Protein AF-A0A0F9A855-F1 (afdb_monomer)

pLDDT: mean 80.6, std 11.26, range [55.22, 93.5]

Organism: NCBI:txid412755

Foldseek 3Di:
DDWDWDWDWDWDDDDFKIWIWIKIWTPDDPDPDDDDGDIDIDIDMGGHD

Mean predicted aligned error: 7.31 Å

Secondary structure (DSSP, 8-state):
-EEEEE--EEEEEETTEEEEEEEEEEEEEE-SS------EEEEEEEE--

Structure (mmCIF, N/CA/C/O backbone):
data_AF-A0A0F9A855-F1
#
_entry.id   AF-A0A0F9A855-F1
#
loop_
_atom_site.group_PDB
_atom_site.id
_atom_site.type_symbol
_atom_site.label_atom_id
_atom_site.label_alt_id
_atom_site.label_comp_id
_atom_site.label_asym_id
_atom_site.label_entity_id
_atom_site.label_seq_id
_atom_site.pdbx_PDB_ins_code
_atom_site.Cartn_x
_atom_site.Cartn_y
_atom_site.Cartn_z
_atom_site.occupancy
_atom_site.B_iso_or_equiv
_atom_site.auth_seq_id
_atom_site.auth_comp_id
_atom_site.auth_asym_id
_atom_site.auth_atom_id
_atom_site.pdbx_PDB_model_num
ATOM 1 N N . GLY A 1 1 ? -15.579 -8.696 12.657 1.00 61.34 1 GLY A N 1
ATOM 2 C CA . GLY A 1 1 ? -16.081 -7.319 12.730 1.00 61.34 1 GLY A CA 1
ATOM 3 C C . GLY A 1 1 ? -15.716 -6.619 11.458 1.00 61.34 1 GLY A C 1
ATOM 4 O O . GLY A 1 1 ? -14.856 -7.095 10.722 1.00 61.34 1 GLY A O 1
ATOM 5 N N . GLU A 1 2 ? -16.459 -5.570 11.177 1.00 70.50 2 GLU A N 1
AT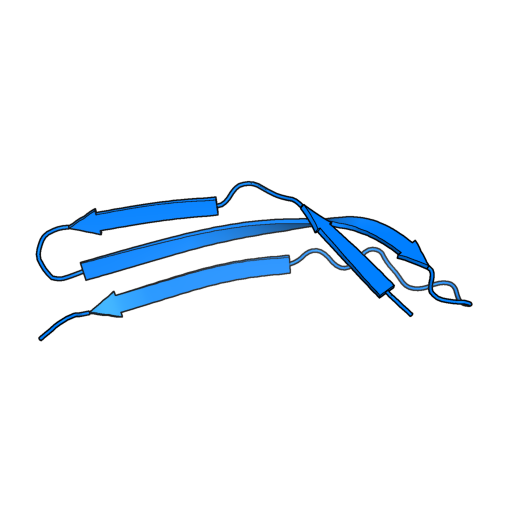OM 6 C CA . GLU A 1 2 ? -16.413 -4.853 9.918 1.00 70.50 2 GLU A CA 1
ATOM 7 C C . GLU A 1 2 ? -15.624 -3.558 10.124 1.00 70.50 2 GLU A C 1
ATOM 9 O O . GLU A 1 2 ? -15.783 -2.857 11.125 1.00 70.50 2 GLU A O 1
ATOM 14 N N . GLU A 1 3 ? -14.713 -3.286 9.195 1.00 75.38 3 GLU A N 1
ATOM 15 C CA . GLU A 1 3 ? -13.853 -2.111 9.223 1.00 75.38 3 GLU A CA 1
ATOM 16 C C . GLU A 1 3 ? -14.020 -1.347 7.920 1.00 75.38 3 GLU A C 1
ATOM 18 O O . GLU A 1 3 ?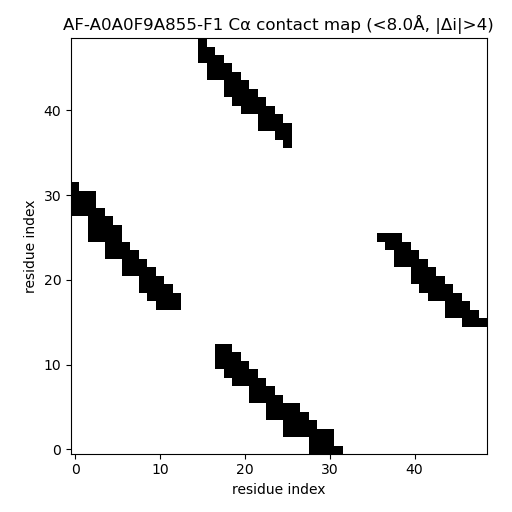 -13.804 -1.884 6.830 1.00 75.38 3 GLU A O 1
ATOM 23 N N . ILE A 1 4 ? -14.391 -0.077 8.040 1.00 79.81 4 ILE A N 1
ATOM 24 C CA . ILE A 1 4 ? -14.546 0.815 6.900 1.00 79.81 4 ILE A CA 1
ATOM 25 C C . ILE A 1 4 ? -13.284 1.660 6.797 1.00 79.81 4 ILE A C 1
ATOM 27 O O . ILE A 1 4 ? -12.984 2.488 7.666 1.00 79.81 4 ILE A O 1
ATOM 31 N N . PHE A 1 5 ? -12.569 1.463 5.694 1.00 82.88 5 PHE A N 1
ATOM 32 C CA . PHE A 1 5 ? -11.393 2.238 5.335 1.00 82.88 5 PHE A CA 1
ATOM 33 C C . PHE A 1 5 ? -11.744 3.242 4.246 1.00 82.88 5 PHE A C 1
ATOM 35 O O . PHE A 1 5 ? -12.320 2.878 3.221 1.00 82.88 5 PHE A O 1
ATOM 42 N N . ILE A 1 6 ? -11.350 4.497 4.439 1.00 83.44 6 ILE A N 1
ATOM 43 C CA . ILE A 1 6 ? -11.445 5.525 3.403 1.00 83.44 6 ILE A CA 1
ATOM 44 C C . ILE A 1 6 ? -10.083 6.166 3.204 1.00 83.44 6 ILE A C 1
ATOM 46 O O . ILE A 1 6 ? -9.310 6.337 4.147 1.00 83.44 6 ILE A O 1
ATOM 50 N N . GLY A 1 7 ? -9.798 6.588 1.985 1.00 88.44 7 GLY A N 1
ATOM 51 C CA . GLY A 1 7 ? -8.664 7.458 1.750 1.00 88.44 7 GLY A CA 1
ATOM 52 C C . GLY A 1 7 ? -8.379 7.670 0.272 1.00 88.44 7 GLY A C 1
ATOM 53 O O . GLY A 1 7 ? -8.949 6.983 -0.582 1.00 88.44 7 GLY A O 1
ATOM 54 N N . PRO A 1 8 ? -7.554 8.680 -0.039 1.00 91.81 8 PRO A N 1
ATOM 55 C CA . PRO A 1 8 ? -7.249 9.034 -1.410 1.00 91.81 8 PRO A CA 1
ATOM 56 C C . PRO A 1 8 ? -6.435 7.932 -2.091 1.00 91.81 8 PRO A C 1
ATOM 58 O O . PRO A 1 8 ? -5.498 7.363 -1.525 1.00 91.81 8 PRO A O 1
ATOM 61 N N . THR A 1 9 ? -6.785 7.682 -3.349 1.00 89.88 9 THR A N 1
ATOM 62 C CA . THR A 1 9 ? -6.028 6.835 -4.269 1.00 89.88 9 THR A CA 1
ATOM 63 C C . THR A 1 9 ? -5.560 7.673 -5.450 1.00 89.88 9 THR A C 1
ATOM 65 O O . THR A 1 9 ? -6.290 8.509 -5.977 1.00 89.88 9 THR A O 1
ATOM 68 N N . LEU A 1 10 ? -4.308 7.469 -5.834 1.00 90.38 10 LEU A N 1
ATOM 69 C CA . LEU A 1 10 ? -3.668 8.059 -6.992 1.00 90.38 10 LEU A CA 1
ATOM 70 C C . LEU A 1 10 ? -3.492 6.970 -8.045 1.00 90.38 10 LEU A C 1
ATOM 72 O O . LEU A 1 10 ? -2.878 5.934 -7.797 1.00 90.38 10 LEU A O 1
ATOM 76 N N . LEU A 1 11 ? -4.036 7.219 -9.228 1.00 92.12 11 LEU A N 1
ATOM 77 C CA . LEU A 1 11 ? -3.897 6.347 -10.384 1.00 92.12 11 LEU A CA 1
ATOM 78 C C . LEU A 1 11 ? -3.175 7.133 -11.468 1.00 92.12 11 LEU A C 1
ATOM 80 O O . LEU A 1 11 ? -3.669 8.158 -11.933 1.00 92.12 11 LEU A O 1
ATOM 84 N N . TRP A 1 12 ? -2.002 6.654 -11.857 1.00 89.12 12 TRP A N 1
ATOM 85 C CA . TRP A 1 12 ? -1.211 7.240 -12.924 1.00 89.12 12 TRP A CA 1
ATOM 86 C C . TRP A 1 12 ? -1.024 6.209 -14.021 1.00 89.12 12 TRP A C 1
ATOM 88 O O . TRP A 1 12 ? -0.393 5.180 -13.803 1.00 89.12 12 TRP A O 1
ATOM 98 N N . SER A 1 13 ? -1.545 6.484 -15.210 1.00 91.56 13 SER A N 1
ATOM 99 C CA . SER A 1 13 ? -1.370 5.615 -16.371 1.00 91.56 13 SER A CA 1
ATOM 100 C C . SER A 1 13 ? -0.531 6.320 -17.431 1.00 91.56 13 SER A C 1
ATOM 102 O O . SER A 1 13 ? -0.816 7.458 -17.802 1.00 91.56 13 SER A O 1
ATOM 104 N N . ILE A 1 14 ? 0.518 5.653 -17.910 1.00 88.81 14 ILE A N 1
ATOM 105 C CA . ILE A 1 14 ? 1.389 6.120 -18.984 1.00 88.81 14 ILE A CA 1
ATOM 106 C C . ILE A 1 14 ? 1.690 4.985 -19.965 1.00 88.81 14 ILE A C 1
ATOM 108 O O . ILE A 1 14 ? 2.453 4.075 -19.661 1.00 88.81 14 ILE A O 1
ATOM 112 N N . ARG A 1 15 ? 1.125 5.081 -21.178 1.00 88.31 15 ARG A N 1
ATOM 113 C CA . ARG A 1 15 ? 1.269 4.133 -22.305 1.00 88.31 15 ARG A CA 1
ATOM 114 C C . ARG A 1 15 ? 0.989 2.670 -21.932 1.00 88.31 15 ARG A C 1
ATOM 116 O O . ARG A 1 15 ? -0.110 2.186 -22.157 1.00 88.31 15 ARG A O 1
ATOM 123 N N . ASN A 1 16 ? 1.984 2.008 -21.353 1.00 89.56 16 ASN A N 1
ATOM 124 C CA . ASN A 1 16 ? 2.019 0.589 -21.013 1.00 89.56 16 ASN A CA 1
ATOM 125 C C . ASN A 1 16 ? 2.226 0.363 -19.507 1.00 89.56 16 ASN A C 1
ATOM 127 O O . ASN A 1 16 ? 2.359 -0.768 -19.063 1.00 89.56 16 ASN A O 1
ATOM 131 N N . ILE A 1 17 ? 2.295 1.428 -18.711 1.00 89.44 17 ILE A N 1
ATOM 132 C CA . ILE A 1 17 ? 2.604 1.385 -17.283 1.00 89.44 17 ILE A CA 1
ATOM 133 C C . ILE A 1 17 ? 1.466 2.051 -16.529 1.00 89.44 17 ILE A C 1
ATOM 135 O O . ILE A 1 17 ? 1.105 3.188 -16.818 1.00 89.44 17 ILE A O 1
ATOM 139 N N . MET A 1 18 ? 0.935 1.372 -15.524 1.00 92.19 18 MET A N 1
ATOM 140 C CA . MET A 1 18 ? -0.007 1.932 -14.575 1.00 92.19 18 MET A CA 1
ATOM 141 C C . MET A 1 18 ? 0.579 1.850 -13.174 1.00 92.19 18 MET A C 1
ATOM 143 O O . MET A 1 18 ? 1.001 0.797 -12.714 1.00 92.19 18 MET A O 1
ATOM 147 N N . ILE A 1 19 ? 0.587 2.977 -12.484 1.00 89.88 19 ILE A N 1
ATOM 148 C CA . ILE A 1 19 ? 1.025 3.112 -11.106 1.00 89.88 19 ILE A CA 1
ATOM 149 C C . ILE A 1 19 ? -0.222 3.409 -10.282 1.00 89.88 19 ILE A C 1
ATOM 151 O O . ILE A 1 19 ? -0.938 4.378 -10.541 1.00 89.88 19 ILE A O 1
ATOM 155 N N . LYS A 1 20 ? -0.491 2.564 -9.292 1.00 93.50 20 LYS A N 1
ATOM 156 C CA . LYS A 1 20 ? -1.565 2.734 -8.318 1.00 93.50 20 LYS A CA 1
ATOM 157 C C . LYS A 1 20 ? -0.933 3.005 -6.962 1.00 93.50 20 LYS A C 1
ATOM 159 O O . LYS A 1 20 ? -0.211 2.169 -6.432 1.00 93.50 20 LYS A O 1
ATOM 164 N N . GLY A 1 21 ? -1.193 4.176 -6.407 1.00 92.75 21 GLY A N 1
ATOM 165 C CA . GLY A 1 21 ? -0.818 4.552 -5.050 1.00 92.75 21 GLY A CA 1
ATOM 166 C C . GLY A 1 21 ? -2.068 4.831 -4.229 1.00 92.75 21 GLY A C 1
ATOM 167 O O . GLY A 1 21 ? -3.072 5.290 -4.761 1.00 92.75 21 GLY A O 1
ATOM 168 N N . GLY A 1 22 ? -2.043 4.584 -2.929 1.00 90.62 22 GLY A N 1
ATOM 169 C CA . GLY A 1 22 ? -3.169 4.915 -2.068 1.00 90.62 22 GLY A CA 1
ATOM 170 C C . GLY A 1 22 ? -2.810 4.878 -0.599 1.00 90.62 22 GLY A C 1
ATOM 171 O O . GLY A 1 22 ? -1.942 4.118 -0.177 1.00 90.62 22 GLY A O 1
ATOM 172 N N . ILE A 1 23 ? -3.500 5.699 0.179 1.00 89.88 23 ILE A N 1
ATOM 173 C CA . ILE A 1 23 ? -3.479 5.642 1.640 1.00 89.88 23 ILE A CA 1
ATOM 174 C C . ILE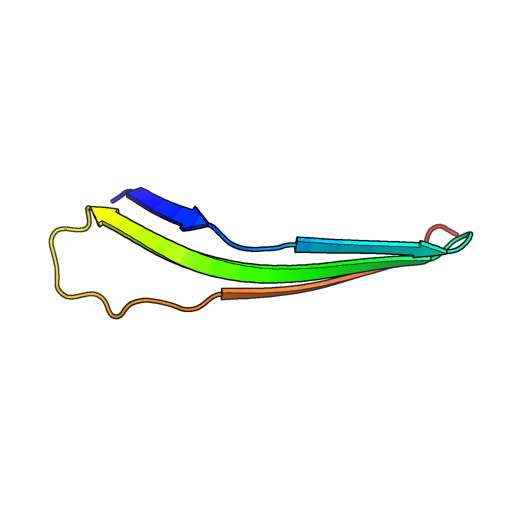 A 1 23 ? -4.912 5.430 2.112 1.00 89.88 23 ILE A C 1
ATOM 176 O O . ILE A 1 23 ? -5.846 5.999 1.555 1.00 89.88 23 ILE A O 1
ATOM 180 N N . GLN A 1 24 ? -5.090 4.578 3.108 1.00 87.75 24 GLN A N 1
ATOM 181 C CA . GLN A 1 24 ? -6.380 4.161 3.632 1.00 87.75 24 GLN A CA 1
ATOM 182 C C . GLN A 1 24 ? -6.362 4.293 5.153 1.00 87.75 24 GLN A C 1
ATOM 184 O O . GLN A 1 24 ? -5.482 3.765 5.837 1.00 87.75 24 GLN A O 1
ATOM 189 N N . PHE A 1 25 ? -7.356 5.007 5.670 1.00 83.62 25 PHE A N 1
ATOM 190 C CA . PHE A 1 25 ? -7.539 5.281 7.086 1.00 83.62 25 PHE A CA 1
ATOM 191 C C . PHE A 1 25 ? -8.819 4.605 7.588 1.00 83.62 25 PHE A C 1
ATOM 193 O O . PHE A 1 25 ? -9.855 4.712 6.925 1.00 83.62 25 PHE A O 1
ATOM 200 N N . PRO A 1 26 ? -8.786 3.948 8.758 1.00 79.50 26 PRO A N 1
ATOM 201 C CA . PRO A 1 26 ? -9.975 3.367 9.365 1.00 79.50 26 PRO A CA 1
ATOM 202 C C . PRO A 1 26 ? -10.848 4.477 9.966 1.00 79.50 26 PRO A C 1
ATOM 204 O O . PRO A 1 26 ? -10.423 5.206 10.870 1.00 79.50 26 PRO A O 1
ATOM 207 N N . VAL A 1 27 ? -12.075 4.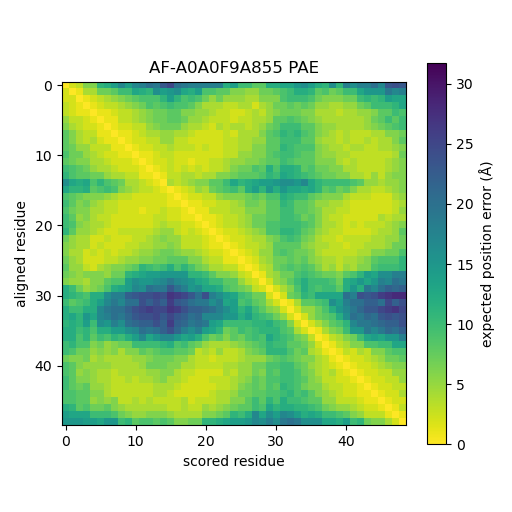617 9.465 1.00 75.81 27 VAL A N 1
ATOM 208 C CA . VAL A 1 27 ? -13.051 5.610 9.961 1.00 75.81 27 VAL A CA 1
ATOM 209 C C . VAL A 1 27 ? -14.046 4.976 10.913 1.00 75.81 27 VAL A C 1
ATOM 211 O O . VAL A 1 27 ? -14.443 5.610 11.888 1.00 75.81 27 VAL A O 1
ATOM 214 N N . TRP A 1 28 ? -14.398 3.719 10.663 1.00 68.00 28 TRP A N 1
ATOM 215 C CA . TRP A 1 28 ? -15.305 2.954 11.499 1.00 68.00 28 TRP A CA 1
ATOM 216 C C . TRP A 1 28 ? -14.758 1.545 11.687 1.00 68.00 28 TRP A C 1
ATOM 218 O O . TRP A 1 28 ? -14.276 0.930 10.737 1.00 68.00 28 TRP A O 1
ATOM 228 N N . GLN A 1 29 ? -14.791 1.076 12.927 1.00 68.56 29 GLN A N 1
ATOM 229 C CA . GLN A 1 29 ? -14.249 -0.207 13.345 1.00 68.56 29 GLN A CA 1
ATOM 230 C C . GLN A 1 29 ? -15.213 -0.767 14.390 1.00 68.56 29 GLN A C 1
ATOM 232 O O . GLN A 1 29 ? -15.168 -0.363 15.550 1.00 68.56 29 GLN A O 1
ATOM 237 N N . ASP A 1 30 ? -16.114 -1.653 13.967 1.00 63.62 30 ASP A N 1
ATOM 238 C CA . ASP A 1 30 ? -16.989 -2.397 14.877 1.00 63.62 30 ASP A CA 1
ATOM 239 C C . ASP A 1 30 ? -16.386 -3.779 15.118 1.00 63.62 30 ASP A C 1
ATOM 241 O O . ASP A 1 30 ? -16.697 -4.797 14.484 1.00 63.62 30 ASP A O 1
ATOM 245 N N . LEU A 1 31 ? -15.391 -3.777 15.997 1.00 59.72 31 LEU A N 1
ATOM 246 C CA . LEU A 1 31 ? -14.734 -4.964 16.508 1.00 59.72 31 LEU A CA 1
ATOM 24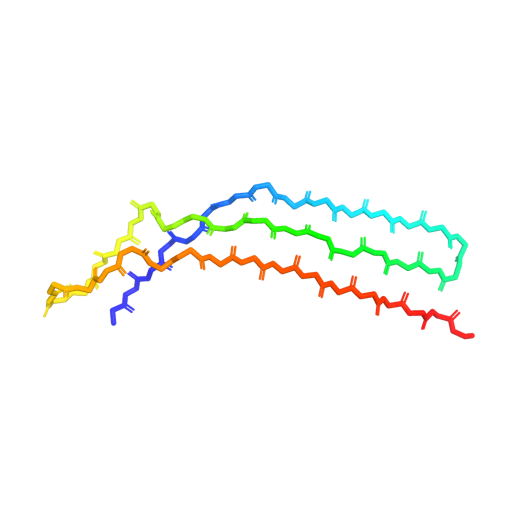7 C C . LEU A 1 31 ? -14.797 -4.872 18.031 1.00 59.72 31 LEU A C 1
ATOM 249 O O . LEU A 1 31 ? -14.288 -3.924 18.620 1.00 59.72 31 LEU A O 1
ATOM 253 N N . ASN A 1 32 ? -15.450 -5.859 18.651 1.00 59.09 32 ASN A N 1
ATOM 254 C CA . ASN A 1 32 ? -15.573 -6.077 20.098 1.00 59.09 32 ASN A CA 1
ATOM 255 C C . ASN A 1 32 ? -14.196 -6.240 20.789 1.00 59.09 32 ASN A C 1
ATOM 257 O O . ASN A 1 32 ? -13.857 -7.313 21.285 1.00 59.09 32 ASN A O 1
ATOM 261 N N . GLY A 1 33 ? -13.361 -5.201 20.801 1.00 55.22 33 GLY A N 1
ATOM 262 C CA . GLY A 1 33 ? -12.025 -5.244 21.379 1.00 55.22 33 GLY A CA 1
ATOM 263 C C . GLY A 1 33 ? -11.132 -4.082 20.950 1.00 55.22 33 GLY A C 1
ATOM 264 O O . GLY A 1 33 ? -11.237 -3.556 19.849 1.00 55.22 33 GLY A O 1
ATOM 265 N N . ASN A 1 34 ? -10.223 -3.707 21.852 1.00 59.25 34 ASN A N 1
ATOM 266 C CA . ASN A 1 34 ? -9.227 -2.646 21.705 1.00 59.25 34 ASN A CA 1
ATOM 267 C C . ASN A 1 34 ? -8.188 -2.986 20.615 1.00 59.25 34 ASN A C 1
ATOM 269 O O . ASN A 1 34 ? -7.080 -3.423 20.930 1.00 59.25 34 ASN A O 1
ATOM 273 N N . GLN A 1 35 ? -8.542 -2.834 19.338 1.00 63.66 35 GLN A N 1
ATOM 274 C CA . GLN A 1 35 ? -7.592 -2.930 18.231 1.00 63.66 35 GLN A CA 1
ATOM 275 C C . GLN A 1 35 ? -7.115 -1.543 17.813 1.00 63.66 35 GLN A C 1
ATOM 277 O O . GLN A 1 35 ? -7.881 -0.595 17.661 1.00 63.66 35 GLN A O 1
ATOM 282 N N . LYS A 1 36 ? -5.791 -1.426 17.691 1.00 62.22 36 LYS A N 1
ATOM 283 C CA . LYS A 1 36 ? -5.105 -0.223 17.228 1.00 62.22 36 LYS A CA 1
ATOM 284 C C . LYS A 1 36 ? -5.637 0.137 15.839 1.00 62.22 36 LYS A C 1
ATOM 286 O O . LYS A 1 36 ? -5.845 -0.738 15.009 1.00 62.22 36 LYS A O 1
ATOM 291 N N . ARG A 1 37 ? -5.828 1.434 15.587 1.00 65.62 37 ARG A N 1
ATOM 292 C CA . ARG A 1 37 ? -6.157 1.952 14.253 1.00 65.62 37 ARG A CA 1
ATOM 293 C C . ARG A 1 37 ? -5.035 1.587 13.281 1.00 65.62 37 ARG A C 1
ATOM 295 O O . ARG A 1 37 ? -3.980 2.221 13.304 1.00 65.62 37 ARG A O 1
ATOM 302 N N . ASP A 1 38 ? -5.277 0.587 12.444 1.00 71.50 38 ASP A N 1
ATOM 303 C CA . ASP A 1 38 ? -4.316 0.133 11.446 1.00 71.50 38 ASP A CA 1
ATOM 304 C C . ASP A 1 38 ? -4.339 1.055 10.227 1.00 71.50 38 ASP A C 1
ATOM 306 O O . ASP A 1 38 ? -5.346 1.205 9.535 1.00 71.50 38 ASP A O 1
ATOM 310 N N . PHE A 1 39 ? -3.204 1.699 9.970 1.00 77.06 39 PHE A N 1
ATOM 311 C CA . PHE A 1 39 ? -2.988 2.495 8.770 1.00 77.06 39 PHE A CA 1
ATOM 312 C C . PHE A 1 39 ? -2.576 1.582 7.614 1.00 77.06 39 PHE A C 1
ATOM 314 O O . PHE A 1 39 ? -1.655 0.777 7.758 1.00 77.06 39 PHE A O 1
ATOM 321 N N . ARG A 1 40 ? -3.230 1.724 6.456 1.00 83.31 40 ARG A N 1
ATOM 322 C CA . ARG A 1 40 ? -2.916 0.937 5.258 1.00 83.31 40 ARG A CA 1
ATOM 323 C C . ARG A 1 40 ? -2.421 1.854 4.146 1.00 83.31 40 ARG A C 1
ATOM 325 O O . ARG A 1 40 ? -3.049 2.862 3.837 1.00 83.31 40 ARG A O 1
ATOM 332 N N . SER A 1 41 ? -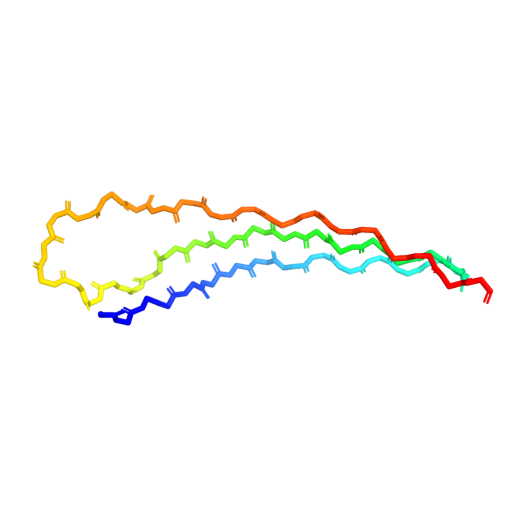1.311 1.490 3.517 1.00 86.69 41 SER A N 1
ATOM 333 C CA . SER A 1 41 ? -0.837 2.109 2.280 1.00 86.69 41 SER A CA 1
ATOM 334 C C . SER A 1 41 ? -0.743 1.053 1.183 1.00 86.69 41 SER A C 1
ATOM 336 O O . SER A 1 41 ? -0.427 -0.107 1.441 1.00 86.69 41 SER A O 1
ATOM 338 N N . LEU A 1 42 ? -1.058 1.451 -0.045 1.00 87.25 42 LEU A N 1
ATOM 339 C CA . LEU A 1 42 ? -1.021 0.596 -1.222 1.00 87.25 42 LEU A CA 1
ATOM 340 C C . LEU A 1 42 ? -0.137 1.250 -2.280 1.00 87.25 42 LEU A C 1
ATOM 342 O O . LEU A 1 42 ? -0.296 2.428 -2.591 1.00 87.25 42 LEU A O 1
ATOM 346 N N . LEU A 1 43 ? 0.790 0.472 -2.828 1.00 89.75 43 LEU A N 1
ATOM 347 C CA . LEU A 1 43 ? 1.639 0.835 -3.957 1.00 89.75 43 LEU A CA 1
ATOM 348 C C . LEU A 1 43 ? 1.693 -0.376 -4.885 1.00 89.75 43 LEU A C 1
ATOM 350 O O . LEU A 1 43 ? 2.175 -1.435 -4.494 1.00 89.75 43 LEU A O 1
ATOM 354 N N . ALA A 1 44 ? 1.172 -0.225 -6.095 1.00 87.31 44 ALA A N 1
ATOM 355 C CA . ALA A 1 44 ? 1.176 -1.251 -7.123 1.00 87.31 44 ALA A CA 1
ATOM 356 C C . ALA A 1 44 ? 1.618 -0.649 -8.456 1.00 87.31 44 ALA A C 1
ATOM 358 O O . ALA A 1 44 ? 1.283 0.488 -8.787 1.00 87.31 44 ALA A O 1
ATOM 359 N N . VAL A 1 45 ? 2.374 -1.427 -9.223 1.00 87.69 45 VAL A N 1
ATOM 360 C CA . VAL A 1 45 ? 2.796 -1.078 -10.578 1.00 87.69 45 VAL A CA 1
ATOM 361 C C . VAL A 1 45 ? 2.371 -2.219 -11.485 1.00 87.69 45 VAL A C 1
ATOM 363 O O . VAL A 1 45 ? 2.749 -3.366 -11.269 1.00 87.69 45 VAL A O 1
ATOM 366 N N . GLU A 1 46 ? 1.566 -1.901 -12.484 1.00 87.31 46 GLU A N 1
ATOM 367 C CA . GLU A 1 46 ? 1.076 -2.829 -13.491 1.00 87.31 46 GLU A CA 1
ATOM 368 C C . GLU A 1 46 ? 1.689 -2.441 -14.834 1.00 87.31 46 GLU A C 1
ATOM 370 O O . GLU A 1 46 ? 1.550 -1.307 -15.289 1.00 87.31 46 GLU A O 1
ATOM 375 N N . TYR A 1 47 ? 2.383 -3.380 -15.469 1.00 87.19 47 TYR A N 1
ATOM 376 C CA . TYR A 1 47 ? 2.936 -3.210 -16.808 1.00 87.19 47 TYR A CA 1
ATOM 377 C C . TYR A 1 47 ? 2.124 -4.058 -17.788 1.00 87.19 47 TYR A C 1
ATOM 379 O O . TYR A 1 47 ? 1.996 -5.265 -17.595 1.00 87.19 47 TYR A O 1
ATOM 387 N N . HIS A 1 48 ? 1.577 -3.430 -18.824 1.00 83.94 48 HIS A N 1
ATOM 388 C CA . HIS A 1 48 ? 0.899 -4.101 -19.929 1.00 83.94 48 HIS A CA 1
ATOM 389 C C . HIS A 1 48 ? 1.899 -4.281 -21.082 1.00 83.94 48 HIS A C 1
ATOM 391 O O . HIS A 1 48 ? 2.337 -3.293 -21.680 1.00 83.94 48 HIS A O 1
ATOM 397 N N . PHE A 1 49 ? 2.284 -5.536 -21.339 1.00 77.19 49 PHE A N 1
ATOM 398 C CA . PHE A 1 49 ? 3.208 -5.941 -22.406 1.00 77.19 49 PHE A CA 1
ATOM 399 C C . PHE A 1 49 ? 2.496 -6.056 -23.755 1.0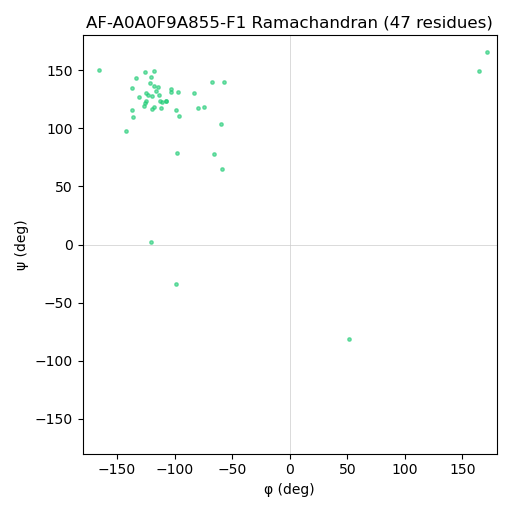0 77.19 49 PHE A C 1
ATOM 401 O O . PHE A 1 49 ? 1.342 -6.542 -23.762 1.00 77.19 49 PH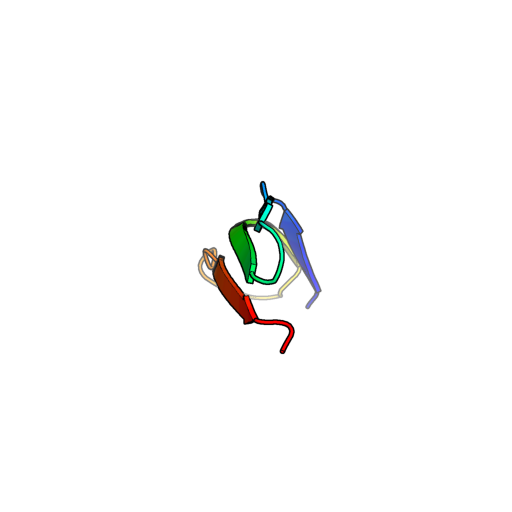E A O 1
#

Radius of gyration: 14.89 Å; Cα contacts (8 Å, |Δi|>4): 88; chains: 1; bounding box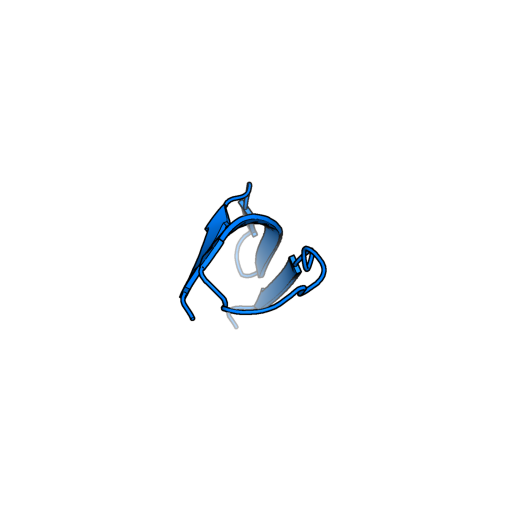: 20×16×44 Å

Nearest PDB structures (foldseek):
  1jva-assembly2_B  TM=3.094E-01  e=4.626E+00  Saccharomyces cerevisiae
  5vod-assembly1_D  TM=2.890E-01  e=4.091E+00  Human herpesvirus 5 strain Merlin
  7m30-assembly1_D  TM=2.855E-01  e=5.915E+00  Human betaherpesvirus 5

Solvent-accessible surface area (backbone atoms only — not comparable to full-atom values): 3090 Å² total; per-residue (Å²): 112,58,71,46,66,51,61,66,70,48,78,48,77,54,102,47,39,35,40,40,38,34,44,34,40,66,80,45,71,58,49,103,61,99,68,77,87,64,78,45,75,47,80,48,76,48,74,64,130

Sequence (49 aa):
GEEIFIGPTLLWSIRNIMIKGGIQFPVWQDLNGNQKRDFRSLLAVEYHF